Protein AF-A0A626QEF7-F1 (afdb_monomer_lite)

Organism: NCBI:txid192953

Structure (mmCIF, N/CA/C/O backbone):
data_AF-A0A626QEF7-F1
#
_entry.id   AF-A0A626QEF7-F1
#
loop_
_atom_site.group_PDB
_atom_site.id
_atom_site.type_symbol
_atom_site.label_atom_id
_atom_site.label_alt_id
_atom_site.label_comp_id
_atom_site.label_asym_id
_atom_site.label_entity_id
_atom_site.label_seq_id
_atom_site.pdbx_PDB_ins_code
_atom_site.Cartn_x
_atom_site.Cartn_y
_atom_site.Cartn_z
_atom_site.occupancy
_atom_site.B_iso_or_equiv
_atom_site.auth_seq_id
_atom_site.auth_comp_id
_atom_site.auth_asym_id
_atom_site.auth_atom_id
_atom_site.pdbx_PDB_model_num
ATOM 1 N N . THR A 1 1 ? -6.168 -1.003 -4.748 1.00 85.81 1 THR A N 1
ATOM 2 C CA . THR A 1 1 ? -6.881 0.160 -4.165 1.00 85.81 1 THR A CA 1
ATOM 3 C C . THR A 1 1 ? -6.668 1.454 -4.944 1.00 85.81 1 THR A C 1
ATOM 5 O O . THR A 1 1 ? -7.526 2.328 -4.873 1.00 85.81 1 THR A O 1
ATOM 8 N N . GLY A 1 2 ? -5.539 1.643 -5.649 1.00 89.06 2 GLY A N 1
ATOM 9 C CA . GLY A 1 2 ? -5.305 2.853 -6.456 1.00 89.06 2 GLY A CA 1
ATOM 10 C C . GLY A 1 2 ? -5.183 4.147 -5.639 1.00 89.06 2 GLY A C 1
ATOM 11 O O . GLY A 1 2 ? -5.458 5.239 -6.145 1.00 89.06 2 GLY A O 1
ATOM 12 N N . ALA A 1 3 ? -4.823 4.053 -4.358 1.00 92.12 3 ALA A N 1
ATOM 13 C CA . ALA A 1 3 ? -4.650 5.215 -3.493 1.00 92.12 3 ALA A CA 1
ATOM 14 C C . ALA A 1 3 ? -3.530 6.139 -4.010 1.00 92.12 3 ALA A C 1
ATOM 16 O O . ALA A 1 3 ? -2.524 5.681 -4.551 1.00 92.12 3 ALA A O 1
ATOM 17 N N . ARG A 1 4 ? -3.694 7.459 -3.857 1.00 91.81 4 ARG A N 1
ATOM 18 C CA . ARG A 1 4 ? -2.550 8.386 -3.928 1.00 91.81 4 ARG A CA 1
ATOM 19 C C . ARG A 1 4 ? -1.650 8.136 -2.725 1.00 91.81 4 ARG A C 1
ATOM 21 O O . ARG A 1 4 ? -2.127 7.711 -1.680 1.00 91.81 4 ARG A O 1
ATOM 28 N N . ILE A 1 5 ? -0.380 8.503 -2.849 1.00 92.62 5 ILE A N 1
ATOM 29 C CA . ILE A 1 5 ? 0.613 8.335 -1.783 1.00 92.62 5 ILE A CA 1
ATOM 30 C C . ILE A 1 5 ? 0.153 8.947 -0.450 1.00 92.62 5 ILE A C 1
ATOM 32 O O . ILE A 1 5 ? 0.131 8.249 0.554 1.00 92.62 5 ILE A O 1
ATOM 36 N N . ASN A 1 6 ? -0.366 10.178 -0.460 1.00 90.75 6 ASN A N 1
ATOM 37 C CA . ASN A 1 6 ? -0.864 10.834 0.756 1.00 90.75 6 ASN A CA 1
ATOM 38 C C . ASN A 1 6 ? -2.119 10.162 1.330 1.00 90.75 6 ASN A C 1
ATOM 40 O O . ASN A 1 6 ? -2.313 10.153 2.538 1.00 90.75 6 ASN A O 1
ATOM 44 N N . GLU A 1 7 ? -2.966 9.579 0.478 1.00 92.62 7 GLU A N 1
ATOM 45 C CA . GLU A 1 7 ? -4.148 8.836 0.934 1.00 92.62 7 GLU A CA 1
ATOM 46 C C . GLU A 1 7 ? -3.729 7.512 1.587 1.00 92.62 7 GLU A C 1
ATOM 48 O O . GLU A 1 7 ? -4.331 7.105 2.571 1.00 92.62 7 GLU A O 1
ATOM 53 N N . ALA A 1 8 ? -2.685 6.862 1.060 1.00 93.25 8 ALA A N 1
ATOM 54 C CA . ALA A 1 8 ? -2.124 5.635 1.618 1.00 93.25 8 ALA A CA 1
ATOM 55 C C . ALA A 1 8 ? -1.370 5.882 2.936 1.00 93.25 8 ALA A C 1
ATOM 57 O O . ALA A 1 8 ? -1.470 5.076 3.855 1.00 93.25 8 ALA A O 1
ATOM 58 N N . LEU A 1 9 ? -0.642 6.997 3.043 1.00 93.38 9 LEU A N 1
ATOM 59 C CA . LEU A 1 9 ? 0.067 7.384 4.267 1.00 93.38 9 LEU A CA 1
ATOM 60 C C . LEU A 1 9 ? -0.878 7.768 5.406 1.00 93.38 9 LEU A C 1
ATOM 62 O O . LEU A 1 9 ? -0.537 7.569 6.564 1.00 93.38 9 LEU A O 1
ATOM 66 N N . ALA A 1 10 ? -2.074 8.264 5.086 1.00 92.44 10 ALA A N 1
ATOM 67 C CA . ALA A 1 10 ? -3.103 8.588 6.069 1.00 92.44 10 ALA A CA 1
ATOM 68 C C . ALA A 1 10 ? -3.910 7.366 6.554 1.00 92.44 10 ALA A C 1
ATOM 70 O O . ALA A 1 10 ? -4.837 7.530 7.345 1.00 92.44 10 ALA A O 1
ATOM 71 N N . LEU A 1 11 ? -3.612 6.155 6.065 1.00 94.56 11 LEU A N 1
ATOM 72 C CA . LEU A 1 11 ? -4.331 4.951 6.473 1.00 94.56 11 LEU A CA 1
ATOM 73 C C . LEU A 1 11 ? -4.042 4.610 7.932 1.00 94.56 11 LEU A C 1
ATOM 75 O O . LEU A 1 11 ? -2.891 4.550 8.364 1.00 94.56 11 LEU A O 1
ATOM 79 N N . THR A 1 12 ? -5.110 4.294 8.647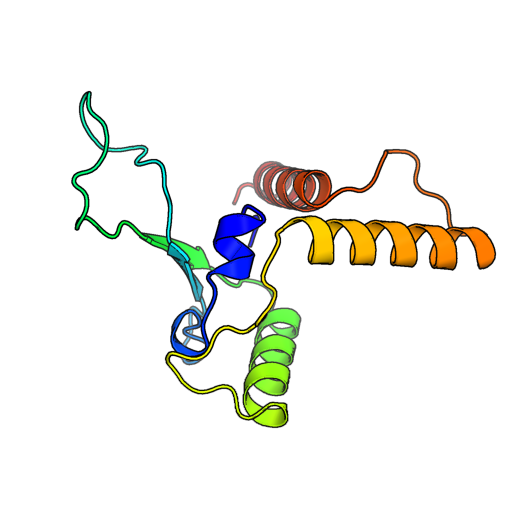 1.00 95.06 12 THR A N 1
ATOM 80 C CA . THR A 1 12 ? -5.099 3.793 10.022 1.00 95.06 12 THR A CA 1
ATOM 81 C C . THR A 1 12 ? -5.688 2.388 10.104 1.00 95.06 12 THR A C 1
ATOM 83 O O . THR A 1 12 ? -6.310 1.919 9.145 1.00 95.06 12 THR A O 1
ATOM 86 N N . GLY A 1 13 ? -5.555 1.717 11.252 1.00 94.19 13 GLY A N 1
ATOM 87 C CA . GLY A 1 13 ? -6.189 0.410 11.472 1.00 94.19 13 GLY A CA 1
ATOM 88 C C . GLY A 1 13 ? -7.702 0.421 11.200 1.00 94.19 13 GLY A C 1
ATOM 89 O O . GLY A 1 13 ? -8.230 -0.497 10.582 1.00 94.19 13 GLY A O 1
ATOM 90 N N . ALA A 1 14 ? -8.397 1.508 11.556 1.00 94.50 14 ALA A N 1
ATOM 91 C CA . ALA A 1 14 ? -9.833 1.686 11.310 1.00 94.50 14 ALA A CA 1
ATOM 92 C C . ALA A 1 14 ? -10.193 2.029 9.854 1.00 94.50 14 ALA A C 1
ATOM 94 O O . ALA A 1 14 ? -11.373 2.123 9.514 1.00 94.50 14 ALA A O 1
ATOM 95 N N . SER A 1 15 ? -9.205 2.243 8.983 1.00 95.44 15 SER A N 1
ATOM 96 C CA . SER A 1 15 ? -9.464 2.518 7.566 1.00 95.44 15 SER A CA 1
ATOM 97 C C . SER A 1 15 ? -9.945 1.278 6.809 1.00 95.44 15 SER A C 1
ATOM 99 O O . SER A 1 15 ? -10.489 1.416 5.714 1.00 95.44 15 SER A O 1
ATOM 101 N N . PHE A 1 16 ? -9.768 0.080 7.369 1.00 95.75 16 PHE A N 1
ATOM 102 C CA . PHE A 1 16 ? -10.124 -1.186 6.741 1.00 95.75 16 PHE A CA 1
ATOM 103 C C . PHE A 1 16 ? -11.348 -1.816 7.404 1.00 95.75 16 PHE A C 1
ATOM 105 O O . PHE A 1 16 ? -11.360 -2.036 8.611 1.00 95.75 16 PHE A O 1
ATOM 112 N N . GLN A 1 17 ? -12.345 -2.167 6.592 1.00 95.56 17 GLN A N 1
ATOM 113 C CA . GLN A 1 17 ? -13.437 -3.054 6.977 1.00 95.56 17 GLN A CA 1
ATOM 114 C C . GLN A 1 17 ? -13.203 -4.383 6.261 1.00 95.56 17 GLN A C 1
ATOM 116 O O . GLN A 1 17 ? -13.488 -4.511 5.071 1.00 95.56 17 GLN A O 1
ATOM 121 N N . LEU A 1 18 ? -12.598 -5.340 6.964 1.00 94.75 18 LEU A N 1
ATOM 122 C CA . LEU A 1 18 ? -12.201 -6.630 6.384 1.00 94.75 18 LEU A CA 1
ATOM 123 C C . LEU A 1 18 ? -13.225 -7.738 6.644 1.00 94.75 18 LEU A C 1
ATOM 125 O O . LEU A 1 18 ? -13.160 -8.791 6.010 1.00 94.75 18 LEU A O 1
ATOM 129 N N . ASP A 1 19 ? -14.149 -7.502 7.571 1.00 89.19 19 ASP A N 1
ATOM 130 C CA . ASP A 1 19 ? -15.162 -8.467 7.976 1.00 89.19 19 ASP A CA 1
ATOM 131 C C . ASP A 1 19 ? -16.462 -8.217 7.209 1.00 89.19 19 ASP A C 1
ATOM 133 O O . ASP A 1 19 ? -16.900 -7.070 7.064 1.00 89.19 19 ASP A O 1
ATOM 137 N N . GLY A 1 20 ? -17.066 -9.301 6.718 1.00 84.94 20 GLY A N 1
ATOM 138 C CA . GLY A 1 20 ? -18.278 -9.287 5.900 1.00 84.94 20 GLY A CA 1
ATOM 139 C C . GLY A 1 20 ? -18.051 -9.743 4.455 1.00 84.94 20 GLY A C 1
ATOM 140 O O . GLY A 1 20 ? -16.934 -10.026 4.030 1.00 84.94 20 GLY A O 1
ATOM 141 N N . SER A 1 21 ? -19.140 -9.814 3.686 1.00 86.88 21 SER A N 1
ATOM 142 C CA . SER A 1 21 ? -19.138 -10.301 2.297 1.00 86.88 21 SER A CA 1
ATOM 143 C C . SER A 1 21 ? -18.515 -9.325 1.292 1.00 86.88 21 SER A C 1
ATOM 145 O O . SER A 1 21 ? -18.200 -9.714 0.170 1.00 86.88 21 SER A O 1
ATOM 147 N N . ARG A 1 22 ? -18.344 -8.052 1.673 1.00 90.75 22 ARG A N 1
ATOM 148 C CA . ARG A 1 22 ? -17.780 -6.995 0.822 1.00 90.75 22 ARG A CA 1
ATOM 149 C C . ARG A 1 22 ? -16.734 -6.191 1.594 1.00 90.75 22 ARG A C 1
ATOM 151 O O . ARG A 1 22 ? -17.056 -5.112 2.090 1.00 90.75 22 ARG A O 1
ATOM 158 N N . PRO A 1 23 ? -15.499 -6.698 1.723 1.00 95.88 23 PRO A N 1
ATOM 159 C CA . PRO A 1 23 ? -14.433 -5.957 2.377 1.00 95.88 23 PRO A CA 1
ATOM 160 C C . PRO A 1 23 ? -14.064 -4.706 1.570 1.00 95.88 23 PRO A C 1
ATOM 162 O O . PRO A 1 23 ? -14.086 -4.703 0.336 1.00 95.88 23 PRO A O 1
ATOM 165 N N . PHE A 1 24 ? -13.720 -3.620 2.259 1.00 95.56 24 PHE A N 1
ATOM 166 C CA . PHE A 1 24 ? -13.362 -2.348 1.630 1.00 95.56 24 PHE A CA 1
ATOM 167 C C . PHE A 1 24 ? -12.349 -1.556 2.461 1.00 95.56 24 PHE A C 1
ATOM 169 O O . PHE A 1 24 ? -12.164 -1.781 3.658 1.00 95.56 24 PHE A O 1
ATOM 176 N N . VAL A 1 25 ? -11.709 -0.579 1.816 1.00 95.94 25 VAL A N 1
ATOM 177 C CA . VAL A 1 25 ? -10.871 0.430 2.472 1.00 95.94 25 VAL A CA 1
ATOM 178 C C . VAL A 1 25 ? -11.471 1.824 2.298 1.00 95.94 25 VAL A C 1
ATOM 180 O O . VAL A 1 25 ? -11.961 2.187 1.225 1.00 95.94 25 VAL A O 1
ATOM 183 N N . ARG A 1 26 ? -11.425 2.620 3.366 1.00 94.81 26 ARG A N 1
ATOM 184 C CA . ARG A 1 26 ? -11.831 4.026 3.402 1.00 94.81 26 ARG A CA 1
ATOM 185 C C . ARG A 1 26 ? -10.623 4.906 3.116 1.00 94.81 26 ARG A C 1
ATOM 187 O O . ARG A 1 26 ? -9.688 4.955 3.907 1.00 94.81 26 ARG A O 1
ATOM 194 N N . LEU A 1 27 ? -10.647 5.630 2.001 1.00 93.00 27 LEU A 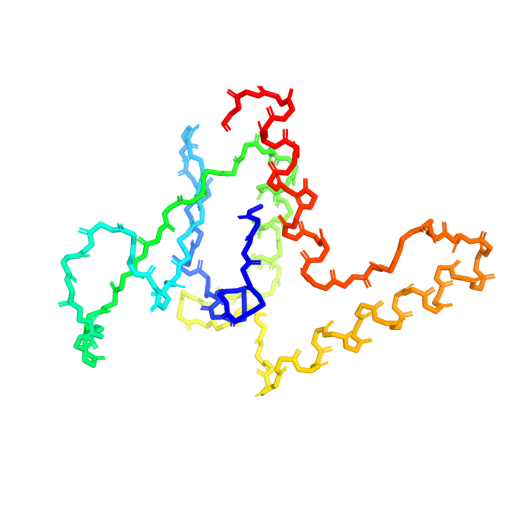N 1
ATOM 195 C CA . LEU A 1 27 ? -9.589 6.575 1.645 1.00 93.00 27 LEU A CA 1
ATOM 196 C C . LEU A 1 27 ? -10.071 8.004 1.886 1.00 93.00 27 LEU A C 1
ATOM 198 O O . LEU A 1 27 ? -11.004 8.456 1.216 1.00 93.00 27 LEU A O 1
ATOM 202 N N . LYS A 1 28 ? -9.415 8.729 2.797 1.00 88.12 28 LYS A N 1
ATOM 203 C CA . LYS A 1 28 ? -9.638 10.170 2.978 1.00 88.12 28 LYS A CA 1
ATOM 204 C C . LYS A 1 28 ? -9.180 10.901 1.717 1.00 88.12 28 LYS A C 1
ATOM 206 O O . LYS A 1 28 ? -8.066 10.674 1.251 1.00 88.12 28 LYS A O 1
ATOM 211 N N . THR A 1 29 ? -10.028 11.735 1.118 1.00 77.19 29 THR A N 1
ATOM 212 C CA . THR A 1 29 ? -9.721 12.408 -0.149 1.00 77.19 29 THR A CA 1
ATOM 213 C C . THR A 1 29 ? -9.735 13.925 -0.018 1.00 77.19 29 THR A C 1
ATOM 215 O O . THR A 1 29 ? -10.607 14.503 0.615 1.00 77.19 29 THR A O 1
ATOM 218 N N . LEU A 1 30 ? -8.759 14.574 -0.659 1.00 65.12 30 LEU A N 1
ATOM 219 C CA . LEU A 1 30 ? -8.624 16.036 -0.685 1.00 65.12 30 LEU A CA 1
ATOM 220 C C . LEU A 1 30 ? -9.470 16.706 -1.783 1.00 65.12 30 LEU A C 1
ATOM 222 O O . LEU A 1 30 ? -9.575 17.928 -1.809 1.00 65.12 30 LEU A O 1
ATOM 226 N N . LYS A 1 31 ? -10.028 15.938 -2.729 1.00 57.34 31 LYS A N 1
ATOM 227 C CA . LYS A 1 31 ? -10.826 16.466 -3.848 1.00 57.34 31 LYS A CA 1
ATOM 228 C C . LYS A 1 31 ? -12.173 15.748 -3.922 1.00 57.34 31 LYS A C 1
ATOM 230 O O . LYS A 1 31 ? -12.207 14.545 -4.175 1.00 57.34 31 LYS A O 1
ATOM 235 N N . GLN A 1 32 ? -13.267 16.492 -3.771 1.00 57.09 32 GLN A N 1
ATOM 236 C CA . GLN A 1 32 ? -14.613 16.033 -4.122 1.00 57.09 32 GLN A CA 1
ATOM 237 C C . GLN A 1 32 ? -14.772 15.979 -5.646 1.00 57.09 32 GLN A C 1
ATOM 239 O O . GLN A 1 32 ? -14.315 16.874 -6.352 1.00 57.09 32 GLN A O 1
ATOM 244 N N . ARG A 1 33 ? -15.438 14.935 -6.157 1.00 54.03 33 ARG A N 1
ATOM 245 C CA . ARG A 1 33 ? -15.937 14.897 -7.546 1.00 54.03 33 ARG A CA 1
ATOM 246 C C . ARG A 1 33 ? -17.395 15.358 -7.674 1.00 54.03 33 ARG A C 1
ATOM 248 O O . ARG A 1 33 ? -17.791 15.716 -8.769 1.00 54.03 33 ARG A O 1
ATOM 255 N N . GLN A 1 34 ? -18.167 15.365 -6.583 1.00 53.19 34 GLN A N 1
ATOM 256 C CA . GLN A 1 34 ? -19.610 15.663 -6.589 1.00 53.19 34 GLN A CA 1
ATOM 257 C C . GLN A 1 34 ? -19.999 16.947 -5.840 1.00 53.19 34 GLN A C 1
ATOM 259 O O . GLN A 1 34 ? -21.144 17.104 -5.434 1.00 53.19 34 GLN A O 1
ATOM 264 N N . ARG A 1 35 ? -19.066 17.878 -5.630 1.00 57.00 35 ARG A N 1
ATOM 265 C CA . ARG A 1 35 ? -19.395 19.167 -5.013 1.00 57.00 35 ARG A CA 1
ATOM 266 C C . ARG A 1 35 ? -19.375 20.276 -6.053 1.00 57.00 35 ARG A C 1
ATOM 268 O O . ARG A 1 35 ? -18.540 20.253 -6.957 1.00 57.00 35 ARG A O 1
ATOM 275 N N . GLY A 1 36 ? -20.281 21.241 -5.892 1.00 59.56 36 GLY A N 1
ATOM 276 C CA . GLY A 1 36 ? -20.236 22.517 -6.606 1.00 59.56 36 GLY A CA 1
ATOM 277 C C . GLY A 1 36 ? -18.911 23.266 -6.395 1.00 59.56 36 GLY A C 1
ATOM 278 O O . GLY A 1 36 ? -18.064 22.858 -5.599 1.00 59.56 36 GLY A O 1
ATOM 279 N N . ARG A 1 37 ? -18.715 24.367 -7.131 1.00 56.53 37 ARG A N 1
ATOM 280 C CA . ARG A 1 37 ? -17.493 25.193 -7.082 1.00 56.53 37 ARG A CA 1
ATOM 281 C C . ARG A 1 37 ? -17.085 25.529 -5.636 1.00 56.53 37 ARG A C 1
ATOM 283 O O . ARG A 1 37 ? -17.879 26.095 -4.896 1.00 56.53 37 ARG A O 1
ATOM 290 N N . GLY A 1 38 ? -15.831 25.253 -5.271 1.00 64.25 38 GLY A N 1
ATOM 291 C CA . GLY A 1 38 ? -15.236 25.700 -4.005 1.00 64.25 38 GLY A CA 1
ATOM 292 C C . GLY A 1 38 ? -14.197 24.738 -3.422 1.00 64.25 38 GLY A C 1
ATOM 293 O O . GLY A 1 38 ? -14.179 23.549 -3.739 1.00 64.25 38 GLY A O 1
ATOM 294 N N . ARG A 1 39 ? -13.310 25.261 -2.566 1.00 54.25 39 ARG A N 1
ATOM 295 C CA . ARG A 1 39 ? -12.383 24.459 -1.749 1.00 54.25 39 ARG A CA 1
ATOM 296 C C . ARG A 1 39 ? -13.146 23.901 -0.536 1.00 54.25 39 ARG A C 1
ATOM 298 O O . ARG A 1 39 ? -13.953 24.643 0.021 1.00 54.25 39 ARG A O 1
ATOM 305 N N . PRO A 1 40 ? -12.899 22.650 -0.105 1.00 58.56 40 PRO A N 1
ATOM 306 C CA . PRO A 1 40 ? -13.536 22.113 1.089 1.00 58.56 40 PRO A CA 1
ATOM 307 C C . PRO A 1 40 ? -13.294 22.970 2.329 1.00 58.56 40 PRO A C 1
ATOM 309 O O . PRO A 1 40 ? -12.195 23.503 2.508 1.00 58.56 40 PRO A O 1
ATOM 312 N N . GLY A 1 41 ? -14.323 23.079 3.174 1.00 63.47 41 GLY A N 1
ATOM 313 C CA . GLY A 1 41 ? -14.182 23.647 4.511 1.00 63.47 41 GLY A CA 1
ATOM 314 C C . GLY A 1 41 ? -13.178 22.831 5.325 1.00 63.47 41 GLY A C 1
ATOM 315 O O . GLY A 1 41 ? -13.014 21.632 5.098 1.00 63.47 41 GLY A O 1
ATOM 316 N N . LYS A 1 42 ? -12.482 23.487 6.257 1.00 56.41 42 LYS A N 1
ATOM 317 C CA . LYS A 1 42 ? -11.370 22.907 7.029 1.00 56.41 42 LYS A CA 1
ATOM 318 C C . LYS A 1 42 ? -11.749 21.620 7.789 1.00 56.41 42 LYS A C 1
ATOM 320 O O . LYS A 1 42 ? -10.885 20.762 7.941 1.00 56.41 42 LYS A O 1
ATOM 325 N N . ASP A 1 43 ? -13.022 21.467 8.159 1.00 61.50 43 ASP A N 1
ATOM 326 C CA . ASP A 1 43 ? -13.538 20.343 8.959 1.00 61.50 43 ASP A CA 1
ATOM 327 C C . ASP A 1 43 ? -14.335 19.299 8.154 1.00 61.50 43 ASP A C 1
ATOM 329 O O . ASP A 1 43 ? -14.893 18.359 8.716 1.00 61.50 43 ASP A O 1
ATOM 333 N N . GLU A 1 44 ? -14.396 19.419 6.824 1.00 66.12 44 GLU A N 1
ATOM 334 C CA . GLU A 1 44 ? -15.146 18.473 5.994 1.00 66.12 44 GLU A CA 1
ATOM 335 C C . GLU A 1 44 ? -14.263 17.287 5.576 1.00 66.12 44 GLU A C 1
ATOM 337 O O . GLU A 1 44 ? -13.550 17.320 4.567 1.00 66.12 44 GLU A O 1
ATOM 342 N N . GLU A 1 45 ? -14.301 16.210 6.362 1.00 66.75 45 GLU A N 1
ATOM 343 C CA . GLU A 1 45 ? -13.608 14.969 6.022 1.00 66.75 45 GLU A CA 1
ATOM 344 C C . GLU A 1 45 ? -14.399 14.141 5.005 1.00 66.75 45 GLU A C 1
ATOM 346 O O . GLU A 1 45 ? -15.349 13.431 5.334 1.00 66.75 45 GLU A O 1
ATOM 351 N N . VAL A 1 46 ? -13.968 14.188 3.745 1.00 77.00 46 VAL A N 1
ATOM 352 C CA . VAL A 1 46 ? -14.576 13.393 2.674 1.00 77.00 46 VAL A CA 1
ATOM 353 C C . VAL A 1 46 ? -13.808 12.091 2.483 1.00 77.00 46 VAL A C 1
ATOM 355 O O . VAL A 1 46 ? -12.583 12.078 2.332 1.00 77.00 46 VAL A O 1
ATOM 358 N N . PHE A 1 47 ? -14.541 10.982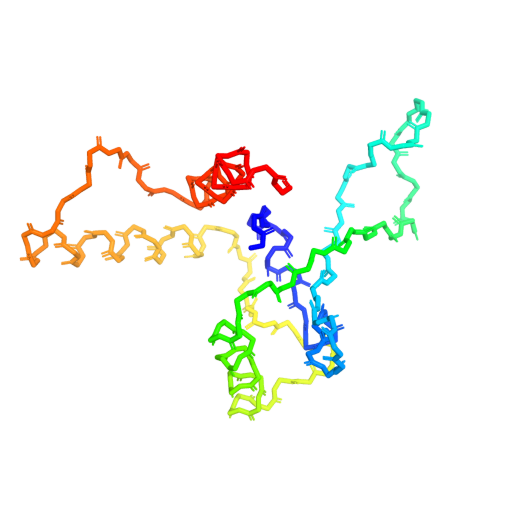 2.414 1.00 85.62 47 PHE A N 1
ATOM 359 C CA . PHE A 1 47 ? -13.991 9.655 2.154 1.00 85.62 47 PHE A CA 1
ATOM 360 C C . PHE A 1 47 ? -14.534 9.090 0.845 1.00 85.62 47 PHE A C 1
ATOM 362 O O . PHE A 1 47 ? -15.677 9.342 0.471 1.00 85.62 47 PHE A O 1
ATOM 369 N N . ARG A 1 48 ? -13.727 8.267 0.173 1.00 89.06 48 ARG A N 1
ATOM 370 C CA . ARG A 1 48 ? -14.229 7.326 -0.834 1.00 89.06 48 ARG A CA 1
ATOM 371 C C . ARG A 1 48 ? -13.990 5.896 -0.376 1.00 89.06 48 ARG A C 1
ATOM 373 O O . ARG A 1 48 ? -12.933 5.595 0.184 1.00 89.06 48 ARG A O 1
ATOM 380 N N . LEU A 1 49 ? -14.964 5.033 -0.634 1.00 92.12 49 LEU A N 1
ATOM 381 C CA . LEU A 1 49 ? -14.862 3.604 -0.371 1.00 92.12 49 LEU A CA 1
ATOM 382 C C . LEU A 1 49 ? -14.266 2.918 -1.594 1.00 92.12 49 LEU A C 1
ATOM 384 O O . LEU A 1 49 ? -14.675 3.190 -2.722 1.00 92.12 49 LEU A O 1
ATOM 388 N N . VAL A 1 50 ? -13.286 2.050 -1.371 1.00 92.62 50 VAL A N 1
ATOM 389 C CA . VAL A 1 50 ? -12.708 1.217 -2.425 1.00 92.62 50 VAL A CA 1
ATOM 390 C C . VAL A 1 50 ? -12.891 -0.246 -2.028 1.00 92.62 50 VAL A C 1
ATOM 392 O O . VAL A 1 50 ? -12.292 -0.659 -1.030 1.00 92.62 50 VAL A O 1
ATOM 395 N N . PRO A 1 51 ? -13.696 -1.025 -2.773 1.00 93.19 51 PRO A N 1
ATOM 396 C CA . PRO A 1 51 ? -13.834 -2.457 -2.541 1.00 93.19 51 PRO A CA 1
ATOM 397 C C . PRO A 1 51 ? -12.484 -3.172 -2.638 1.00 93.19 51 PRO A C 1
ATOM 399 O O . PRO A 1 51 ? -11.650 -2.851 -3.490 1.00 93.19 51 PRO A O 1
ATOM 402 N N . LEU A 1 52 ? -12.267 -4.145 -1.758 1.00 93.44 52 LEU A N 1
ATOM 403 C CA . LEU A 1 52 ? -11.121 -5.045 -1.795 1.00 93.44 52 LEU A CA 1
ATOM 404 C C . LEU A 1 52 ? -11.574 -6.364 -2.417 1.00 93.44 52 LEU A C 1
ATOM 406 O O . LEU A 1 52 ? -12.124 -7.222 -1.739 1.00 93.44 52 LEU A O 1
ATOM 410 N N . THR A 1 53 ? -11.384 -6.503 -3.725 1.00 89.00 53 THR A N 1
ATOM 411 C CA . THR A 1 53 ? -11.881 -7.657 -4.490 1.00 89.00 53 THR A CA 1
ATOM 412 C C . THR A 1 53 ? -10.984 -8.888 -4.395 1.00 89.00 53 THR A C 1
ATOM 414 O O . THR A 1 53 ? -11.472 -9.993 -4.592 1.00 89.00 53 THR A O 1
ATOM 417 N N . ASP A 1 54 ? -9.697 -8.716 -4.081 1.00 91.06 54 ASP A N 1
ATOM 418 C CA . ASP A 1 54 ? -8.731 -9.810 -3.954 1.00 91.06 54 ASP A CA 1
ATOM 419 C C . ASP A 1 54 ? -8.722 -10.390 -2.520 1.00 91.06 54 ASP A C 1
ATOM 421 O O . ASP A 1 54 ? -8.262 -9.712 -1.588 1.00 91.06 54 ASP A O 1
ATOM 425 N N . PRO A 1 55 ? -9.163 -11.651 -2.317 1.00 92.25 55 PRO A N 1
ATOM 426 C CA . PRO A 1 55 ? -9.160 -12.290 -1.003 1.00 92.25 55 PRO A CA 1
ATOM 427 C C . PRO A 1 55 ? -7.755 -12.472 -0.413 1.00 92.25 55 PRO A C 1
ATOM 429 O O . PRO A 1 55 ? -7.593 -12.415 0.808 1.00 92.25 55 PRO A O 1
ATOM 432 N N . GLN A 1 56 ? -6.725 -12.664 -1.248 1.00 94.44 56 GLN A N 1
ATOM 433 C CA . GLN A 1 56 ? -5.343 -12.810 -0.780 1.00 94.44 56 GLN A CA 1
ATOM 434 C C . GLN A 1 56 ? -4.822 -11.490 -0.218 1.00 94.44 56 GLN A C 1
ATOM 436 O O . GLN A 1 56 ? -4.180 -11.471 0.834 1.00 94.44 56 GLN A O 1
ATOM 441 N N . TYR A 1 57 ? -5.143 -10.374 -0.875 1.00 93.19 57 TYR A N 1
ATOM 442 C CA . TYR A 1 57 ? -4.846 -9.048 -0.346 1.00 93.19 57 TYR A CA 1
ATOM 443 C C . TYR A 1 57 ? -5.559 -8.801 0.989 1.00 93.19 57 TYR A C 1
ATOM 445 O O . TYR A 1 57 ? -4.916 -8.380 1.948 1.00 93.19 57 TYR A O 1
ATOM 453 N N . VAL A 1 58 ? -6.855 -9.120 1.088 1.00 95.81 58 VAL A N 1
ATOM 454 C CA . VAL A 1 58 ? -7.626 -8.988 2.341 1.00 95.81 58 VAL A CA 1
ATOM 455 C C . VAL A 1 58 ? -6.983 -9.794 3.469 1.00 95.81 58 VAL A C 1
ATOM 457 O O . VAL A 1 58 ? -6.807 -9.270 4.571 1.00 95.81 58 VAL A O 1
ATOM 460 N N . ARG A 1 59 ? -6.572 -11.038 3.191 1.00 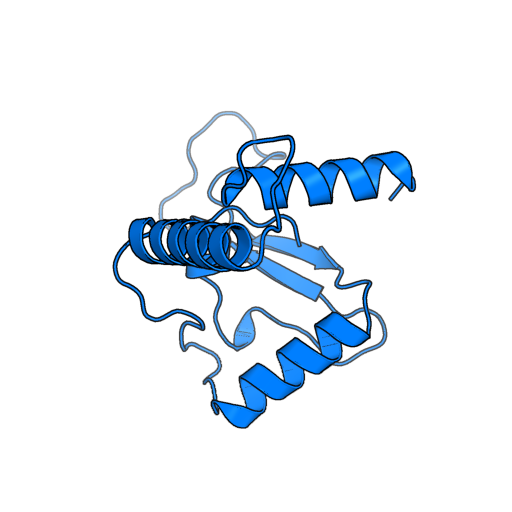95.88 59 ARG A N 1
ATOM 461 C CA . ARG A 1 59 ? -5.880 -11.886 4.167 1.00 95.88 59 ARG A CA 1
ATOM 462 C C . ARG A 1 59 ? -4.560 -11.263 4.624 1.00 95.88 59 ARG A C 1
ATOM 464 O O . ARG A 1 59 ? -4.358 -11.124 5.825 1.00 95.88 59 ARG A O 1
ATOM 471 N N . LYS A 1 60 ? -3.716 -10.804 3.692 1.00 95.75 60 LYS A N 1
ATOM 472 C CA . LYS A 1 60 ? -2.434 -10.151 4.014 1.00 95.75 60 LYS A CA 1
ATOM 473 C C . LYS A 1 60 ? -2.608 -8.883 4.846 1.00 95.75 60 LYS A C 1
ATOM 475 O O . LYS A 1 60 ? -1.824 -8.645 5.757 1.00 95.75 60 LYS A O 1
ATOM 480 N N . VAL A 1 61 ? -3.620 -8.064 4.554 1.00 95.25 61 VAL A N 1
ATOM 481 C CA . VAL A 1 61 ? -3.901 -6.865 5.359 1.00 95.25 61 VAL A CA 1
ATOM 482 C C . VAL A 1 61 ? -4.352 -7.258 6.764 1.00 95.25 61 VAL A C 1
ATOM 484 O O . VAL A 1 61 ? -3.874 -6.667 7.729 1.00 95.25 61 VAL A O 1
ATOM 487 N N . ARG A 1 62 ? -5.221 -8.268 6.899 1.00 95.62 62 ARG A N 1
ATOM 488 C CA . ARG A 1 62 ? -5.644 -8.778 8.211 1.00 95.62 62 ARG A CA 1
ATOM 489 C C . ARG A 1 62 ? -4.442 -9.265 9.020 1.00 95.62 62 ARG A C 1
ATOM 491 O O . ARG A 1 62 ? -4.253 -8.808 10.140 1.00 95.62 62 ARG A O 1
ATOM 498 N N . GLU A 1 63 ? -3.614 -10.124 8.428 1.00 96.50 63 GLU A N 1
ATOM 499 C CA . GLU A 1 63 ? -2.379 -10.627 9.039 1.00 96.50 63 GLU A CA 1
ATOM 500 C C . GLU A 1 63 ? -1.468 -9.472 9.467 1.00 96.50 63 GLU A C 1
ATOM 502 O O . GLU A 1 63 ? -1.081 -9.401 10.625 1.00 96.50 63 GLU A O 1
ATOM 507 N N . PHE A 1 64 ? -1.204 -8.509 8.581 1.00 95.44 64 PHE A N 1
ATOM 508 C CA . PHE A 1 64 ? -0.370 -7.344 8.882 1.00 95.44 64 PHE A CA 1
ATOM 509 C C . PHE A 1 64 ? -0.882 -6.538 10.086 1.00 95.44 64 PHE A C 1
ATOM 511 O O . PHE A 1 64 ? -0.109 -6.231 10.996 1.00 95.44 64 PHE A O 1
ATOM 518 N N . LEU A 1 65 ? -2.181 -6.215 10.116 1.00 95.62 65 LEU A N 1
ATOM 519 C CA . LEU A 1 65 ? -2.790 -5.450 11.209 1.00 95.62 65 LEU A CA 1
ATOM 520 C C . LEU A 1 65 ? -2.735 -6.214 12.537 1.00 95.62 65 LEU A C 1
ATOM 522 O O . LEU A 1 65 ? -2.443 -5.615 13.573 1.00 95.62 65 LEU A O 1
ATOM 526 N N . THR A 1 66 ? -2.982 -7.526 12.507 1.00 95.31 66 THR A N 1
ATOM 527 C CA . THR A 1 66 ? -2.933 -8.389 13.692 1.00 95.31 66 THR A CA 1
ATOM 528 C C . THR A 1 66 ? -1.504 -8.573 14.199 1.00 95.31 66 THR A C 1
ATOM 530 O O . THR A 1 66 ? -1.250 -8.357 15.383 1.00 95.31 66 THR A O 1
ATOM 533 N N . THR A 1 67 ? -0.560 -8.924 13.324 1.00 97.00 67 THR A N 1
ATOM 534 C CA . THR A 1 67 ? 0.843 -9.181 13.678 1.00 97.00 67 THR A CA 1
ATOM 535 C C . THR A 1 67 ? 1.505 -7.946 14.275 1.00 97.00 67 THR A C 1
ATOM 537 O O . THR A 1 67 ? 2.179 -8.049 15.296 1.00 97.00 67 THR A O 1
ATOM 540 N N . LEU A 1 68 ? 1.280 -6.770 13.682 1.00 94.94 68 LEU A N 1
ATOM 541 C CA . LEU A 1 68 ? 1.838 -5.513 14.186 1.00 94.94 68 LEU A CA 1
ATOM 542 C C . LEU A 1 68 ? 0.983 -4.853 15.276 1.00 94.94 68 LEU A C 1
ATOM 544 O O . LEU A 1 68 ? 1.355 -3.793 15.773 1.00 94.94 68 LEU A O 1
ATOM 548 N N . ARG A 1 69 ? -0.151 -5.467 15.652 1.00 95.25 69 ARG A N 1
ATOM 549 C CA . ARG A 1 69 ? -1.101 -4.967 16.661 1.00 95.25 69 ARG A CA 1
ATOM 550 C C . ARG A 1 69 ? -1.469 -3.494 16.448 1.00 95.25 69 ARG A C 1
ATOM 552 O O . ARG A 1 69 ? -1.509 -2.710 17.394 1.00 95.25 69 ARG A O 1
ATOM 559 N N . ILE A 1 70 ? -1.721 -3.114 15.196 1.00 94.06 70 ILE A N 1
ATOM 560 C CA . ILE A 1 70 ? -2.003 -1.723 14.831 1.00 94.06 70 ILE A CA 1
ATOM 561 C C . ILE A 1 70 ? -3.332 -1.289 15.456 1.00 94.06 70 ILE A C 1
ATOM 563 O O . ILE A 1 70 ? -4.388 -1.857 15.169 1.00 94.06 70 ILE A O 1
ATOM 567 N N . GLY A 1 71 ? -3.289 -0.254 16.296 1.00 93.69 71 GLY A N 1
ATOM 568 C CA . GLY A 1 71 ? -4.485 0.322 16.906 1.00 93.69 71 GLY A CA 1
ATOM 569 C C . GLY A 1 71 ? -5.421 0.973 15.879 1.00 93.69 71 GLY A C 1
ATOM 570 O O . GLY A 1 71 ? -5.007 1.410 14.806 1.00 93.69 71 GLY A O 1
ATOM 571 N N . LYS A 1 72 ? -6.708 1.119 16.227 1.00 92.31 72 LYS A N 1
ATOM 572 C CA . LYS A 1 72 ? -7.732 1.695 15.330 1.00 92.31 72 LYS A CA 1
ATOM 573 C C . LYS A 1 72 ? -7.350 3.074 14.770 1.00 92.31 72 LYS A C 1
ATOM 575 O O . LYS A 1 72 ? -7.559 3.330 13.589 1.00 92.31 72 LYS A O 1
ATOM 580 N N . GLN A 1 73 ? -6.788 3.952 15.597 1.00 93.75 73 GLN A N 1
ATOM 581 C CA . GLN A 1 73 ? -6.394 5.315 15.206 1.00 93.75 73 GLN A CA 1
ATOM 582 C C . GLN A 1 73 ? -4.906 5.436 14.845 1.00 93.75 73 GLN A C 1
ATOM 584 O O . GLN A 1 73 ? -4.450 6.506 14.455 1.00 93.75 73 GLN A O 1
ATOM 589 N N . GLN A 1 74 ? -4.144 4.348 14.956 1.00 95.38 74 GLN A N 1
ATOM 590 C CA . GLN A 1 74 ? -2.718 4.345 14.660 1.00 95.38 74 GLN A CA 1
ATOM 591 C C . GLN A 1 74 ? -2.495 4.290 13.149 1.00 95.38 74 GLN A C 1
ATOM 593 O O . GLN A 1 74 ? -3.133 3.496 12.454 1.00 95.38 74 GLN A O 1
ATOM 598 N N . LEU A 1 75 ? -1.577 5.122 12.651 1.00 94.50 75 LEU A N 1
ATOM 599 C CA . LEU A 1 75 ? -1.144 5.097 11.255 1.00 94.50 75 LEU A CA 1
ATOM 600 C C . LEU A 1 75 ? -0.455 3.769 10.931 1.00 94.50 75 LEU A C 1
ATOM 602 O O . LEU A 1 75 ? 0.399 3.308 11.687 1.00 94.50 75 LEU A O 1
ATOM 606 N N . LEU A 1 76 ? -0.774 3.195 9.770 1.00 94.44 76 LEU A N 1
ATOM 607 C CA . LEU A 1 76 ? -0.080 2.008 9.259 1.00 94.44 76 LEU A CA 1
ATOM 608 C C . LEU A 1 76 ? 1.391 2.312 8.961 1.00 94.44 76 LEU A C 1
ATOM 610 O O . LEU A 1 76 ? 2.260 1.472 9.172 1.00 94.44 76 LEU A O 1
ATOM 614 N N . TRP A 1 77 ? 1.656 3.520 8.464 1.00 92.31 77 TRP A N 1
ATOM 615 C CA . TRP A 1 77 ? 2.979 3.969 8.055 1.00 92.31 77 TRP A CA 1
ATOM 616 C C . TRP A 1 77 ? 3.332 5.235 8.840 1.00 92.31 77 TRP A C 1
ATOM 618 O O . TRP A 1 77 ? 3.014 6.334 8.383 1.00 92.31 77 TRP A O 1
ATOM 628 N N . PRO A 1 78 ? 3.972 5.123 10.018 1.00 91.25 78 PRO A N 1
ATOM 629 C CA . PRO A 1 78 ? 4.346 6.273 10.841 1.00 91.25 78 PRO A CA 1
ATOM 630 C C . PRO A 1 78 ? 5.589 6.981 10.269 1.00 91.25 78 PRO A C 1
ATOM 632 O O . PRO A 1 78 ? 6.622 7.099 10.921 1.00 91.25 78 PRO A O 1
ATOM 635 N N . VAL A 1 79 ? 5.514 7.417 9.011 1.00 92.69 79 VAL A N 1
ATOM 636 C CA . VAL A 1 79 ? 6.589 8.125 8.307 1.00 92.69 79 VAL A CA 1
ATOM 637 C C . VAL A 1 79 ? 6.244 9.603 8.172 1.00 92.69 79 VAL A C 1
ATOM 639 O O . VAL A 1 79 ? 5.105 9.969 7.900 1.00 92.69 79 VAL A O 1
ATOM 642 N N . GLN A 1 80 ? 7.247 10.463 8.339 1.00 84.88 80 GLN A N 1
ATOM 643 C CA . GLN A 1 80 ? 7.059 11.918 8.347 1.00 84.88 80 GLN A CA 1
ATOM 644 C C . GLN A 1 80 ? 6.956 12.534 6.942 1.00 84.88 80 GLN A C 1
ATOM 646 O O . GLN A 1 80 ? 6.432 13.632 6.787 1.00 84.88 80 GLN A O 1
ATOM 651 N N . SER A 1 81 ? 7.465 11.849 5.913 1.00 92.31 81 SER A N 1
ATOM 652 C CA . SER A 1 81 ? 7.544 12.369 4.547 1.00 92.31 81 SER A CA 1
ATOM 653 C C . SER A 1 81 ? 7.082 11.339 3.525 1.00 92.31 81 SER A C 1
ATOM 655 O O . SER A 1 81 ? 7.369 10.145 3.633 1.00 92.31 81 SER A O 1
ATOM 657 N N . ASP A 1 82 ? 6.435 11.825 2.470 1.00 91.75 82 ASP A N 1
ATOM 658 C CA . ASP A 1 82 ? 6.059 11.028 1.308 1.00 91.75 82 ASP A CA 1
ATOM 659 C C . ASP A 1 82 ? 7.265 10.649 0.422 1.00 91.75 82 ASP A C 1
ATOM 661 O O . ASP A 1 82 ? 7.161 9.759 -0.424 1.00 91.75 82 ASP A O 1
ATOM 665 N N . ASN A 1 83 ? 8.445 11.235 0.655 1.00 94.69 83 ASN A N 1
ATOM 666 C CA . ASN A 1 83 ? 9.694 10.789 0.035 1.00 94.69 83 ASN A CA 1
ATOM 667 C C . ASN A 1 83 ? 10.157 9.426 0.550 1.00 94.69 83 ASN A C 1
ATOM 669 O O . ASN A 1 83 ? 10.781 8.682 -0.204 1.00 94.69 83 ASN A O 1
ATOM 673 N N . THR A 1 84 ? 9.812 9.058 1.784 1.00 95.31 84 THR A N 1
ATOM 674 C CA . THR A 1 84 ? 10.187 7.768 2.372 1.00 95.31 84 THR A CA 1
ATOM 675 C C . THR A 1 84 ? 9.674 6.580 1.544 1.00 95.31 84 THR A C 1
ATOM 677 O O . THR A 1 84 ? 10.500 5.805 1.057 1.00 95.31 84 THR A O 1
ATOM 680 N N . PRO A 1 85 ? 8.362 6.447 1.263 1.00 94.81 85 PRO A N 1
ATOM 681 C CA . PRO A 1 85 ? 7.870 5.381 0.391 1.00 94.81 85 PRO A CA 1
ATOM 682 C C . PRO A 1 85 ? 8.395 5.473 -1.050 1.00 94.81 85 PRO A C 1
ATOM 684 O O . PRO A 1 85 ? 8.622 4.438 -1.673 1.00 94.81 85 PRO A O 1
ATOM 687 N N . ARG A 1 86 ? 8.659 6.673 -1.591 1.00 95.44 86 ARG A N 1
ATOM 688 C CA . ARG A 1 86 ? 9.300 6.800 -2.917 1.00 95.44 86 ARG A CA 1
ATOM 689 C C . ARG A 1 86 ? 10.709 6.213 -2.924 1.00 95.44 86 ARG A C 1
ATOM 691 O O . ARG A 1 86 ? 11.079 5.529 -3.874 1.00 95.44 86 ARG A O 1
ATOM 698 N N . ASN A 1 87 ? 11.476 6.451 -1.864 1.00 96.19 87 ASN A N 1
ATOM 699 C CA . ASN A 1 87 ? 12.814 5.896 -1.699 1.00 96.19 87 ASN A CA 1
ATOM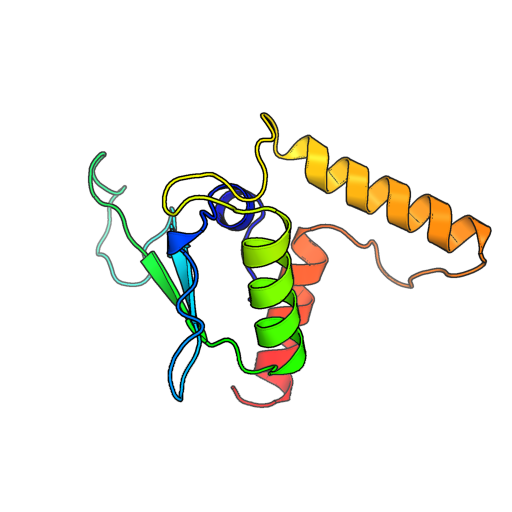 700 C C . ASN A 1 87 ? 12.780 4.377 -1.509 1.00 96.19 87 ASN A C 1
ATOM 702 O O . ASN A 1 87 ? 13.628 3.691 -2.070 1.00 96.19 87 ASN A O 1
ATOM 706 N N . TRP A 1 88 ? 11.782 3.835 -0.803 1.00 95.88 88 TRP A N 1
ATOM 707 C CA . TRP A 1 88 ? 11.584 2.384 -0.720 1.00 95.88 88 TRP A CA 1
ATOM 708 C C . TRP A 1 88 ? 11.337 1.755 -2.091 1.00 95.88 88 TRP A C 1
ATOM 710 O O . TRP A 1 88 ? 11.956 0.743 -2.403 1.00 95.88 88 TRP A O 1
ATOM 720 N N . ILE A 1 89 ? 10.504 2.376 -2.937 1.00 95.81 89 ILE A N 1
ATOM 721 C CA . ILE A 1 89 ? 10.289 1.898 -4.311 1.00 95.81 89 ILE A CA 1
ATOM 722 C C . ILE A 1 89 ? 11.580 1.969 -5.129 1.00 95.81 89 ILE A C 1
ATOM 724 O O . ILE A 1 89 ? 11.927 0.985 -5.768 1.00 95.81 89 ILE A O 1
ATOM 728 N N . ARG A 1 90 ? 12.331 3.078 -5.074 1.00 96.06 90 ARG A N 1
ATOM 729 C CA . ARG A 1 90 ? 13.632 3.180 -5.767 1.00 96.06 90 ARG A CA 1
ATOM 730 C C . ARG A 1 90 ? 14.590 2.074 -5.334 1.00 96.06 90 ARG A C 1
ATOM 732 O O . ARG A 1 90 ? 15.110 1.362 -6.180 1.00 96.06 90 ARG A O 1
ATOM 739 N N . LYS A 1 91 ? 14.726 1.858 -4.023 1.00 97.19 91 LYS A N 1
ATOM 740 C CA . LYS A 1 91 ? 15.572 0.794 -3.474 1.00 97.19 91 LYS A CA 1
ATOM 741 C C . LYS A 1 91 ? 15.117 -0.595 -3.930 1.00 97.19 91 LYS A C 1
ATOM 743 O O . LYS A 1 91 ? 15.956 -1.430 -4.244 1.00 97.19 91 LYS A O 1
ATOM 748 N N . ALA A 1 92 ? 13.810 -0.850 -3.981 1.00 96.56 92 ALA A N 1
ATOM 749 C CA . ALA A 1 92 ? 13.277 -2.112 -4.488 1.00 96.56 92 ALA A CA 1
ATOM 750 C C . ALA A 1 92 ? 13.608 -2.322 -5.976 1.00 96.56 92 ALA A C 1
ATOM 752 O O . ALA A 1 92 ? 13.938 -3.436 -6.371 1.00 96.56 92 ALA A O 1
ATOM 753 N N . LEU A 1 93 ? 13.577 -1.260 -6.787 1.00 96.50 93 LEU A N 1
ATOM 754 C CA . LEU A 1 93 ? 13.982 -1.318 -8.195 1.00 96.50 93 LEU A CA 1
ATOM 755 C C . LEU A 1 93 ? 15.484 -1.550 -8.356 1.00 96.50 93 LEU A C 1
ATOM 757 O O . LEU A 1 93 ? 15.885 -2.318 -9.225 1.00 96.50 93 LEU A O 1
ATOM 761 N N . ASP A 1 94 ? 16.307 -0.937 -7.506 1.00 96.25 94 ASP A N 1
ATOM 762 C CA . ASP A 1 94 ? 17.752 -1.169 -7.505 1.00 96.25 94 ASP A CA 1
ATOM 763 C C . ASP A 1 94 ? 18.087 -2.624 -7.155 1.00 96.25 94 ASP A C 1
ATOM 765 O O . ASP A 1 94 ? 18.974 -3.213 -7.770 1.00 96.25 94 ASP A O 1
ATOM 769 N N . LEU A 1 95 ? 17.368 -3.217 -6.193 1.00 97.12 95 LEU A N 1
ATOM 770 C CA . LEU A 1 95 ? 17.497 -4.637 -5.852 1.00 97.12 95 LEU A CA 1
ATOM 771 C C . LEU A 1 95 ? 17.060 -5.530 -7.018 1.00 97.12 95 LEU A C 1
ATOM 773 O O . LEU A 1 95 ? 17.838 -6.372 -7.449 1.00 97.12 95 LEU A O 1
ATOM 777 N N . ALA A 1 96 ? 15.886 -5.276 -7.600 1.00 96.69 96 ALA A N 1
ATOM 778 C CA . ALA A 1 96 ? 15.401 -6.021 -8.761 1.00 96.69 96 ALA A CA 1
ATOM 779 C C . ALA A 1 96 ? 16.403 -5.981 -9.929 1.00 96.69 96 ALA A C 1
ATOM 781 O O . ALA A 1 96 ? 16.683 -7.007 -10.544 1.00 96.69 96 ALA A O 1
ATOM 782 N N . LYS A 1 97 ? 17.015 -4.818 -10.187 1.00 96.06 97 LYS A N 1
ATOM 783 C CA . LYS A 1 97 ? 18.037 -4.662 -11.228 1.00 96.06 97 LYS A CA 1
ATOM 784 C C . LYS A 1 97 ? 19.283 -5.512 -10.962 1.00 96.06 97 LYS A C 1
ATOM 786 O O . LYS A 1 97 ? 19.865 -6.024 -11.915 1.00 96.06 97 LYS A O 1
ATOM 791 N N . ARG A 1 98 ? 19.703 -5.664 -9.699 1.00 97.00 98 ARG A N 1
ATOM 792 C CA . ARG A 1 98 ? 20.819 -6.558 -9.323 1.00 97.00 98 ARG A CA 1
ATOM 793 C C . ARG A 1 98 ? 20.480 -8.020 -9.597 1.00 97.00 98 ARG A C 1
ATOM 795 O O . ARG A 1 98 ? 21.347 -8.757 -10.049 1.00 97.00 98 ARG A O 1
ATOM 802 N N . ASP A 1 99 ? 19.213 -8.382 -9.442 1.00 97.38 99 ASP A N 1
ATOM 803 C CA . ASP A 1 99 ? 18.680 -9.705 -9.776 1.00 97.38 99 ASP A CA 1
ATOM 804 C C . ASP A 1 99 ? 18.346 -9.846 -11.278 1.00 97.38 99 ASP A C 1
ATOM 806 O O . ASP A 1 99 ? 17.642 -10.765 -11.688 1.00 97.38 99 ASP A O 1
ATOM 810 N N . SER A 1 100 ? 18.843 -8.930 -12.123 1.00 96.62 100 SER A N 1
ATOM 811 C CA . SER A 1 100 ? 18.595 -8.867 -13.575 1.00 96.62 100 SER A CA 1
ATOM 812 C C . SER A 1 100 ? 17.123 -8.698 -13.980 1.00 96.62 100 SER A C 1
ATOM 814 O O . SER A 1 100 ? 16.768 -8.863 -15.147 1.00 96.62 100 SER A O 1
ATOM 816 N N . VAL A 1 101 ? 16.256 -8.298 -13.048 1.00 96.50 101 VAL A N 1
ATOM 817 C CA . VAL A 1 101 ? 14.859 -7.948 -13.316 1.00 96.50 101 VAL A CA 1
ATOM 818 C C . VAL A 1 101 ? 14.779 -6.468 -13.682 1.00 96.50 101 VAL A C 1
ATOM 820 O O . VAL A 1 101 ? 15.123 -5.586 -12.894 1.00 96.50 101 VAL A O 1
ATOM 823 N N . THR A 1 102 ? 14.294 -6.177 -14.888 1.00 93.50 102 THR A N 1
ATOM 824 C CA . THR A 1 102 ? 14.131 -4.805 -15.386 1.00 93.50 102 THR A CA 1
ATOM 825 C C . THR A 1 102 ? 12.694 -4.547 -15.829 1.00 93.50 102 THR A C 1
ATOM 827 O O . THR A 1 102 ? 11.956 -5.466 -16.180 1.00 93.50 102 THR A O 1
ATOM 830 N N . PHE A 1 103 ? 12.280 -3.281 -15.782 1.00 93.06 103 PHE A N 1
ATOM 831 C CA . PHE A 1 103 ? 10.939 -2.848 -16.169 1.00 93.06 103 PHE A CA 1
ATOM 832 C C . PHE A 1 103 ? 11.024 -1.971 -17.416 1.00 93.06 103 PHE A C 1
ATOM 834 O O . PHE A 1 103 ? 11.900 -1.113 -17.516 1.00 93.06 103 PHE A O 1
ATOM 841 N N . SER A 1 104 ? 10.086 -2.152 -18.346 1.00 93.81 104 SER A N 1
ATOM 842 C CA . SER A 1 104 ? 10.010 -1.374 -19.591 1.00 93.81 104 SER A CA 1
ATOM 843 C C . SER A 1 104 ? 9.570 0.077 -19.382 1.00 93.81 104 SER A C 1
ATOM 845 O O . SER A 1 104 ? 9.785 0.921 -20.248 1.00 93.81 104 SER A O 1
ATOM 847 N N . ILE A 1 105 ? 8.959 0.376 -18.234 1.00 93.62 105 ILE A N 1
ATOM 848 C CA . ILE A 1 105 ? 8.520 1.718 -17.855 1.00 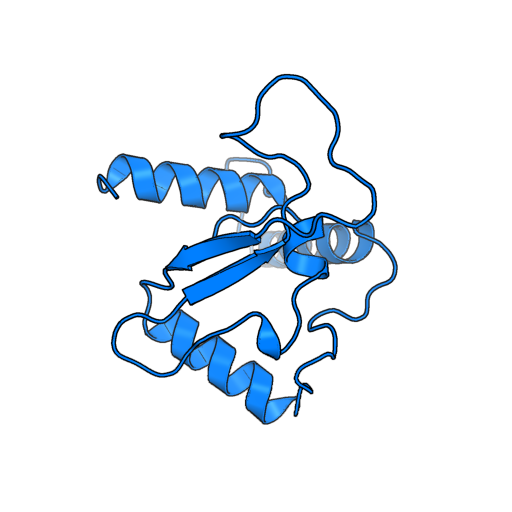93.62 105 ILE A CA 1
ATOM 849 C C . ILE A 1 105 ? 9.093 2.108 -16.489 1.00 93.62 105 ILE A C 1
ATOM 851 O O . ILE A 1 105 ? 9.297 1.239 -15.635 1.00 93.62 105 ILE A O 1
ATOM 855 N N . PRO A 1 106 ? 9.281 3.411 -16.217 1.00 93.62 106 PRO A N 1
ATOM 856 C CA . PRO A 1 106 ? 9.610 3.874 -14.878 1.00 93.62 106 PRO A CA 1
ATOM 857 C C . PRO A 1 106 ? 8.517 3.492 -13.868 1.00 93.62 106 PRO A C 1
ATOM 859 O O . PRO A 1 106 ? 7.342 3.858 -13.999 1.00 93.62 106 PRO A O 1
ATOM 862 N N . VAL A 1 107 ? 8.912 2.779 -12.815 1.00 95.62 107 VAL A N 1
ATOM 863 C CA . VAL A 1 107 ? 8.001 2.364 -11.746 1.00 95.62 107 VAL A CA 1
ATOM 864 C C . VAL A 1 107 ? 8.062 3.373 -10.603 1.00 95.62 107 VAL A C 1
ATOM 866 O O . VAL A 1 107 ? 9.084 3.573 -9.956 1.00 95.62 107 VAL A O 1
ATOM 869 N N . THR A 1 108 ? 6.935 4.026 -10.335 1.00 95.06 108 THR A N 1
ATOM 870 C CA . THR A 1 108 ? 6.770 4.978 -9.230 1.00 95.06 108 THR A CA 1
ATOM 871 C C . THR A 1 108 ? 5.499 4.666 -8.443 1.00 95.06 108 THR A C 1
ATOM 873 O O . THR A 1 108 ? 4.645 3.902 -8.895 1.00 95.06 108 THR A O 1
ATOM 876 N N . CYS A 1 109 ? 5.295 5.322 -7.295 1.00 93.56 109 CYS A N 1
ATOM 877 C CA . CYS A 1 109 ? 4.023 5.242 -6.565 1.00 93.56 109 CYS A CA 1
ATOM 878 C C . CYS A 1 109 ? 2.814 5.619 -7.446 1.00 93.56 109 CYS A C 1
ATOM 880 O O . CYS A 1 109 ? 1.729 5.063 -7.288 1.00 93.56 109 CYS A O 1
ATOM 882 N N . HIS A 1 110 ? 2.992 6.555 -8.386 1.00 94.38 110 HIS A N 1
ATOM 883 C CA . HIS A 1 110 ? 1.940 6.950 -9.320 1.00 94.38 110 HIS A CA 1
ATOM 884 C C . HIS A 1 110 ? 1.660 5.862 -10.364 1.00 94.38 110 HIS A C 1
ATOM 886 O O . HIS A 1 110 ? 0.498 5.627 -10.696 1.00 94.38 110 HIS A O 1
ATOM 892 N N . THR A 1 111 ? 2.697 5.145 -10.804 1.00 95.94 111 THR A N 1
ATOM 893 C CA . THR A 1 111 ? 2.584 4.027 -11.749 1.00 95.94 111 THR A CA 1
ATOM 894 C C . THR A 1 111 ? 1.669 2.927 -11.198 1.00 95.94 111 THR A C 1
ATOM 896 O O . THR A 1 111 ? 0.781 2.479 -11.914 1.00 95.94 111 THR A O 1
ATOM 899 N N . PHE A 1 112 ? 1.775 2.572 -9.908 1.00 94.19 112 PHE A N 1
ATOM 900 C CA . PHE A 1 112 ? 0.866 1.597 -9.270 1.00 94.19 112 PHE A CA 1
ATOM 901 C C . PHE A 1 112 ? -0.600 2.042 -9.262 1.00 94.19 112 PHE A C 1
ATOM 903 O O . PHE A 1 112 ? -1.518 1.233 -9.389 1.00 94.19 112 PHE A O 1
ATOM 910 N N . ARG A 1 113 ? -0.848 3.344 -9.093 1.00 93.50 113 ARG A N 1
ATOM 911 C CA . ARG A 1 113 ? -2.207 3.884 -9.185 1.00 93.50 113 ARG A CA 1
ATOM 912 C C . ARG A 1 113 ? -2.736 3.781 -10.614 1.00 93.50 113 ARG A C 1
ATOM 914 O O . ARG A 1 113 ? -3.893 3.412 -10.790 1.00 93.50 113 ARG A O 1
ATOM 921 N N . HIS A 1 114 ? -1.908 4.105 -11.604 1.00 94.25 114 HIS A N 1
ATOM 922 C CA . HIS A 1 114 ? -2.281 3.993 -13.012 1.00 94.25 114 HIS A CA 1
ATOM 923 C C . HIS A 1 114 ? -2.560 2.550 -13.420 1.00 94.25 114 HIS A C 1
ATOM 925 O O . HIS A 1 114 ? -3.608 2.299 -14.005 1.00 94.25 114 HIS A O 1
ATOM 931 N N . SER A 1 115 ? -1.690 1.604 -13.062 1.00 94.00 115 SER A N 1
ATOM 932 C CA . SER A 1 115 ? -1.897 0.190 -13.384 1.00 94.00 115 SER A CA 1
ATOM 933 C C . SER A 1 115 ? -3.184 -0.352 -12.765 1.00 94.00 115 SER A C 1
ATOM 935 O O . SER A 1 115 ? -3.931 -1.052 -13.438 1.00 94.00 115 SER A O 1
ATOM 937 N N . PHE A 1 116 ? -3.506 0.045 -11.529 1.00 92.06 116 PHE A N 1
ATOM 938 C CA . PHE A 1 116 ? -4.778 -0.307 -10.900 1.00 92.06 116 PHE A CA 1
ATOM 939 C C . PHE A 1 116 ? -5.983 0.229 -11.685 1.00 92.06 116 PHE A C 1
ATOM 941 O O . PHE A 1 116 ? -6.920 -0.519 -11.938 1.00 92.06 116 PHE A O 1
ATOM 948 N N . CYS A 1 117 ? -5.966 1.501 -12.095 1.00 91.50 117 CYS A N 1
ATOM 949 C CA . CYS A 1 117 ? -7.045 2.062 -12.913 1.00 91.50 117 CYS A CA 1
ATOM 950 C C . CYS A 1 117 ? -7.175 1.342 -14.262 1.00 91.50 117 CYS A C 1
ATOM 952 O O . CYS A 1 117 ? -8.287 1.029 -14.670 1.00 91.50 117 CYS A O 1
ATOM 954 N N . MET A 1 118 ? -6.056 1.070 -14.939 1.00 95.12 118 MET A N 1
ATOM 955 C CA . MET A 1 118 ? -6.064 0.367 -16.224 1.00 95.12 118 MET A CA 1
ATOM 956 C C . MET A 1 118 ? -6.617 -1.046 -16.091 1.00 95.12 118 MET A C 1
ATOM 958 O O . MET A 1 118 ? -7.416 -1.452 -16.924 1.00 95.12 118 MET A O 1
ATOM 962 N N . HIS A 1 119 ? -6.253 -1.757 -15.024 1.00 90.31 119 HIS A N 1
ATOM 963 C CA . HIS A 1 119 ? -6.800 -3.074 -14.729 1.00 90.31 119 HIS A CA 1
ATOM 964 C C . HIS A 1 119 ? -8.326 -3.022 -14.565 1.00 90.31 119 HIS A C 1
ATOM 966 O O . HIS A 1 119 ? -9.031 -3.793 -15.205 1.00 90.31 119 HIS A O 1
ATOM 972 N N . LEU A 1 120 ? -8.857 -2.070 -13.788 1.00 89.81 120 LEU A N 1
ATOM 973 C CA . LEU A 1 120 ? -10.312 -1.917 -13.650 1.00 89.81 120 LEU A CA 1
ATOM 974 C C . LEU A 1 120 ? -10.996 -1.633 -14.997 1.00 89.81 120 LEU A C 1
ATOM 976 O O . LEU A 1 120 ? -11.977 -2.290 -15.326 1.00 89.81 120 LEU A O 1
ATOM 980 N N . ILE A 1 121 ? -10.432 -0.733 -15.812 1.00 91.62 121 ILE A N 1
ATOM 981 C CA . ILE A 1 121 ? -10.962 -0.410 -17.149 1.00 91.62 121 ILE A CA 1
ATOM 982 C C . ILE A 1 121 ? -10.961 -1.645 -18.059 1.00 91.62 121 ILE A C 1
ATOM 984 O O . ILE A 1 121 ? -11.962 -1.926 -18.709 1.00 91.62 121 ILE A O 1
ATOM 988 N N . GLN A 1 122 ? -9.853 -2.389 -18.101 1.00 92.56 122 GLN A N 1
ATOM 989 C CA . GLN A 1 122 ? -9.703 -3.576 -18.950 1.00 92.56 122 GLN A CA 1
ATOM 990 C C . GLN A 1 122 ? -10.668 -4.703 -18.570 1.00 92.56 122 GLN A C 1
ATOM 992 O O . GLN A 1 122 ? -11.063 -5.478 -19.435 1.00 92.56 122 GLN A O 1
ATOM 997 N N . HIS A 1 123 ? -11.055 -4.784 -17.297 1.00 88.50 123 HIS A N 1
ATOM 998 C CA . HIS A 1 123 ? -11.981 -5.795 -16.791 1.00 88.50 123 HIS A CA 1
ATOM 999 C C . HIS A 1 123 ? -13.424 -5.287 -16.620 1.00 88.50 123 HIS A C 1
ATOM 1001 O O . HIS A 1 123 ? -14.275 -6.049 -16.170 1.00 88.50 123 HIS A O 1
ATOM 1007 N N . GLY A 1 124 ? -13.716 -4.035 -16.996 1.00 83.38 124 GLY A N 1
ATOM 1008 C CA . GLY A 1 124 ? -15.067 -3.465 -16.959 1.00 83.38 124 GLY A CA 1
ATOM 1009 C C . GLY A 1 124 ? -15.643 -3.269 -15.552 1.00 83.38 124 GLY A C 1
ATOM 1010 O O . GLY A 1 124 ? -16.853 -3.403 -15.375 1.00 83.38 124 GLY A O 1
ATOM 1011 N N . VAL A 1 125 ? -14.788 -2.984 -14.562 1.00 71.75 125 VAL A N 1
ATOM 1012 C CA . VAL A 1 125 ? -15.157 -2.783 -13.143 1.00 71.75 125 VAL A CA 1
ATOM 1013 C C . VAL A 1 125 ? -15.166 -1.307 -12.759 1.00 71.75 125 VAL A C 1
ATOM 1015 O O . VAL A 1 125 ? -14.268 -0.561 -13.213 1.00 71.75 125 VAL A O 1
#

Foldseek 3Di:
DLDDLVQLQQDAPQQWDLDDPWTWGKTFDQDDPPDDDDGDDPPDTDIDIDTDPDVVVSVVSVCLCVVVVTDNNHGSDPDPDSVVVQVVVVVVQVVCVVVVHDDPDDDGSNVVSVVVVVVCVVVVD

Secondary structure (DSSP, 8-state):
----HHHHHT-BGGGEE-SSSS-EEEEE-S--SS--SSPPPTT---EEEEE---HHHHHHHHHHHHHTT--TTSBSS--S-THHHHHHHHHHHHHHHHTT---SS---HHHHHHHHHHHHHHHT-

InterPro domains:
  IPR002104 Integrase, catalytic domain [PS51898] (1-125)
  IPR011010 DNA breaking-rejoining enzyme, catalytic core [SSF56349] (1-125)
  IPR013762 Integrase-like, catalytic domain superfamily [G3DSA:1.10.443.10] (1-125)

Sequence (125 aa):
TGARINEALALTGASFQLDGSRPFVRLKTLKQRQRGRGRPGKDEEVFRLVPLTDPQYVRKVREFLTTLRIGKQQLLWPVQSDNTPRNWIRKALDLAKRDSVTFSIPVTCHTFRHSFCMHLIQHGV

Radius of gyration: 16.48 Å; chains: 1; bounding box: 41×38×36 Å

pLDDT: mean 88.68, std 11.95, range [53.19, 97.38]